Protein AF-A0A1F5B6G2-F1 (afdb_monomer_lite)

Radius of gyration: 14.74 Å; chains: 1; bounding box: 38×23×40 Å

Foldseek 3Di:
DCLVVCVVVCVLFPDPVLSVVVVVLVPDDLVPRADDLLSVLSLVLSLVLCVLVCSDPNVVSVVVCVVVVVSNVSNLCVVCVVPDPVVSVVVVVVSVVSNVVCVVVSVCVSVPVD

Structure (mmCIF, N/CA/C/O backbone):
data_AF-A0A1F5B6G2-F1
#
_entry.id   AF-A0A1F5B6G2-F1
#
loop_
_atom_site.group_PDB
_atom_site.id
_atom_site.type_symbol
_atom_site.label_atom_id
_atom_site.label_alt_id
_atom_site.label_comp_id
_atom_site.label_asym_id
_atom_site.label_entity_id
_atom_site.label_seq_id
_atom_site.pdbx_PDB_ins_code
_atom_site.Cartn_x
_atom_site.Cartn_y
_atom_site.Cartn_z
_atom_site.occupancy
_atom_site.B_iso_or_equiv
_atom_site.auth_seq_id
_atom_site.auth_comp_id
_atom_site.auth_asym_id
_atom_site.auth_atom_id
_atom_site.pdbx_PDB_model_num
ATOM 1 N N . MET A 1 1 ? 13.744 3.793 3.764 1.00 62.53 1 MET A N 1
ATOM 2 C CA . MET A 1 1 ? 12.367 4.329 3.906 1.00 62.53 1 MET A CA 1
ATOM 3 C C . MET A 1 1 ? 12.134 4.707 5.362 1.00 62.53 1 MET A C 1
ATOM 5 O O . MET A 1 1 ? 12.651 3.994 6.213 1.00 62.53 1 MET A O 1
ATOM 9 N N . GLY A 1 2 ? 11.365 5.764 5.654 1.00 75.19 2 GLY A N 1
ATOM 10 C CA . GLY A 1 2 ? 11.114 6.268 7.021 1.00 75.19 2 GLY A CA 1
ATOM 11 C C . GLY A 1 2 ? 10.188 5.398 7.892 1.00 75.19 2 GLY A C 1
ATOM 12 O O . GLY A 1 2 ? 9.310 5.910 8.580 1.00 75.19 2 GLY A O 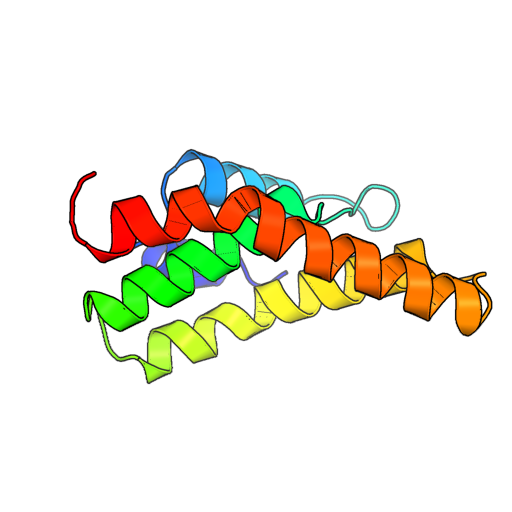1
ATOM 13 N N . VAL A 1 3 ? 10.286 4.069 7.770 1.00 76.06 3 VAL A N 1
ATOM 14 C CA . VAL A 1 3 ? 9.405 3.111 8.461 1.00 76.06 3 VAL A CA 1
ATOM 15 C C . VAL A 1 3 ? 9.763 2.997 9.941 1.00 76.06 3 VAL A C 1
ATOM 17 O O . VAL A 1 3 ? 8.873 2.881 10.780 1.00 76.06 3 VAL A O 1
ATOM 20 N N . LYS A 1 4 ? 11.059 3.067 10.272 1.00 79.19 4 LYS A N 1
ATOM 21 C CA . LYS A 1 4 ? 11.561 2.873 11.640 1.00 79.19 4 LYS A CA 1
ATOM 22 C C . LYS A 1 4 ? 11.116 3.994 12.576 1.00 79.19 4 LYS A C 1
ATOM 24 O O . LYS A 1 4 ? 10.723 3.724 13.705 1.00 79.19 4 LYS A O 1
ATOM 29 N N . GLU A 1 5 ? 11.128 5.230 12.093 1.00 84.50 5 GLU A N 1
ATOM 30 C CA . GLU A 1 5 ? 10.751 6.424 12.852 1.00 84.50 5 GLU A CA 1
ATOM 31 C C . GLU A 1 5 ? 9.248 6.453 13.172 1.00 84.50 5 GLU A C 1
ATOM 33 O O . GLU A 1 5 ? 8.837 6.984 14.201 1.00 84.50 5 GLU A O 1
ATOM 38 N N . LEU A 1 6 ? 8.426 5.845 12.312 1.00 89.75 6 LEU A N 1
ATOM 39 C CA . LEU A 1 6 ? 6.966 5.805 12.434 1.00 89.75 6 LEU A CA 1
ATOM 40 C C . LEU A 1 6 ? 6.438 4.479 13.004 1.00 89.75 6 LEU A C 1
ATOM 42 O O . LEU A 1 6 ? 5.227 4.316 13.152 1.00 89.75 6 LEU A O 1
ATOM 46 N N . ALA A 1 7 ? 7.317 3.544 13.374 1.00 86.69 7 ALA A N 1
ATOM 47 C CA . ALA A 1 7 ? 6.928 2.223 13.862 1.00 86.69 7 ALA A CA 1
ATOM 48 C C . ALA A 1 7 ? 5.928 2.249 15.041 1.00 86.69 7 ALA A C 1
ATOM 50 O O . ALA A 1 7 ? 4.979 1.463 15.004 1.00 86.69 7 ALA A O 1
ATOM 51 N N . PRO A 1 8 ? 6.052 3.133 16.059 1.00 89.44 8 PRO A N 1
ATOM 52 C CA . PRO A 1 8 ? 5.058 3.214 17.135 1.00 89.44 8 PRO A CA 1
ATOM 53 C C . PRO A 1 8 ? 3.661 3.593 16.631 1.00 89.44 8 PRO A C 1
ATOM 55 O O . PRO A 1 8 ? 2.664 3.046 17.095 1.00 89.44 8 PRO A O 1
ATOM 58 N N . LEU A 1 9 ? 3.592 4.496 15.650 1.00 91.94 9 LEU A N 1
ATOM 59 C CA . LEU A 1 9 ? 2.340 4.917 15.034 1.00 91.94 9 LEU A CA 1
ATOM 60 C C . LEU A 1 9 ? 1.736 3.771 14.216 1.00 91.94 9 LEU A C 1
ATOM 62 O O . LEU A 1 9 ? 0.552 3.484 14.361 1.00 91.94 9 LEU A O 1
ATOM 66 N N . TYR A 1 10 ? 2.535 3.068 13.415 1.00 95.44 10 TYR A N 1
ATOM 67 C CA . TYR A 1 10 ? 2.041 1.954 12.605 1.00 95.44 10 TYR A CA 1
ATOM 68 C C . TYR A 1 10 ? 1.512 0.789 13.439 1.00 95.44 10 TYR A C 1
ATOM 70 O O . TYR A 1 10 ? 0.461 0.251 13.102 1.00 95.44 10 TYR A O 1
ATOM 78 N N . ARG A 1 11 ? 2.161 0.451 14.563 1.00 95.06 11 ARG A N 1
ATOM 79 C CA . ARG A 1 11 ? 1.674 -0.588 15.496 1.00 95.06 11 ARG A CA 1
ATOM 80 C C . ARG A 1 11 ? 0.257 -0.334 16.011 1.00 95.06 11 ARG A C 1
ATOM 82 O O . ARG A 1 11 ? -0.402 -1.271 16.440 1.00 95.06 11 ARG A O 1
ATOM 89 N N . SER A 1 12 ? -0.214 0.915 15.993 1.00 94.94 12 SER A N 1
ATOM 90 C CA . SER A 1 12 ? -1.555 1.245 16.485 1.00 94.94 12 SER A CA 1
ATOM 91 C C . SER A 1 12 ? -2.690 0.830 15.541 1.00 94.94 12 SER A C 1
ATOM 93 O O . SER A 1 12 ? -3.833 0.761 15.986 1.00 94.94 12 SER A O 1
ATOM 95 N N . PHE A 1 13 ? -2.413 0.566 14.256 1.00 95.44 13 PHE A N 1
ATOM 96 C CA . PHE A 1 13 ? -3.467 0.232 13.287 1.00 95.44 13 PHE A CA 1
ATOM 97 C C . PHE A 1 13 ? -3.075 -0.745 12.170 1.00 95.44 13 PHE A C 1
ATOM 99 O O . PHE A 1 13 ? -3.970 -1.274 11.512 1.00 95.44 13 PHE A O 1
ATOM 106 N N . LEU A 1 14 ? -1.786 -0.991 11.925 1.00 96.62 14 LEU A N 1
ATOM 107 C CA . LEU A 1 14 ? -1.346 -2.041 11.010 1.00 96.62 14 LEU A CA 1
ATOM 108 C C . LEU A 1 14 ? -1.261 -3.373 11.766 1.00 96.62 14 LEU A C 1
ATOM 110 O O . LEU A 1 14 ? -0.697 -3.404 12.861 1.00 96.62 14 LEU A O 1
ATOM 114 N N . PRO A 1 15 ? -1.773 -4.477 11.201 1.00 95.38 15 PRO A N 1
ATOM 115 C CA . PRO A 1 15 ? -1.535 -5.793 11.768 1.00 95.38 15 PRO A CA 1
ATOM 116 C C . PRO A 1 15 ? -0.068 -6.213 11.617 1.00 95.38 15 PRO A C 1
ATOM 118 O O . PRO A 1 15 ? 0.680 -5.679 10.792 1.00 95.38 15 PRO A O 1
ATOM 121 N N . GLU A 1 16 ? 0.336 -7.169 12.453 1.00 94.31 16 GLU A N 1
ATOM 122 C CA . GLU A 1 16 ? 1.741 -7.549 12.635 1.00 94.31 16 GLU A CA 1
ATOM 123 C C . GLU A 1 16 ? 2.387 -8.089 11.351 1.00 94.31 16 GLU A C 1
ATOM 125 O O . GLU A 1 16 ? 3.549 -7.800 11.083 1.00 94.31 16 GLU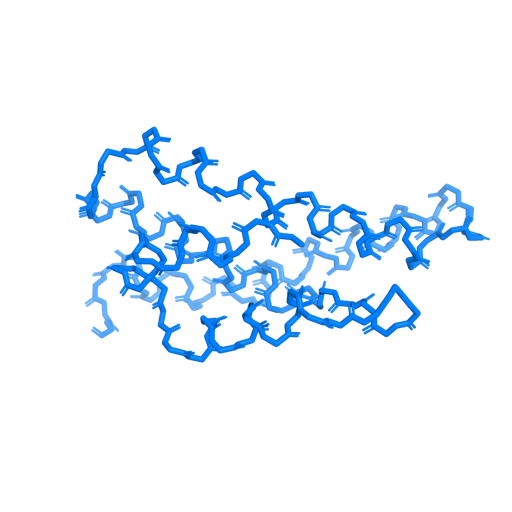 A O 1
ATOM 130 N N . ASP A 1 17 ? 1.633 -8.808 10.517 1.00 94.88 17 ASP A N 1
ATOM 131 C CA . ASP A 1 17 ? 2.098 -9.319 9.223 1.00 94.88 17 ASP A CA 1
ATOM 132 C C . ASP A 1 17 ? 2.505 -8.181 8.273 1.00 94.88 17 ASP A C 1
ATOM 134 O O . ASP A 1 17 ? 3.584 -8.207 7.677 1.00 94.88 17 ASP A O 1
ATOM 138 N N . VAL A 1 18 ? 1.675 -7.139 8.187 1.00 95.56 18 VAL A N 1
ATOM 139 C CA . VAL A 1 18 ? 1.953 -5.948 7.373 1.00 95.56 18 VAL A CA 1
ATOM 140 C C . VAL A 1 18 ? 3.139 -5.181 7.947 1.00 95.56 18 VAL A C 1
ATOM 142 O O . VAL A 1 18 ? 4.029 -4.767 7.204 1.00 95.56 18 VAL A O 1
ATOM 145 N N . LEU A 1 19 ? 3.189 -5.006 9.268 1.00 94.94 19 LEU A N 1
ATOM 146 C CA . LEU A 1 19 ? 4.278 -4.283 9.916 1.00 94.94 19 LEU A CA 1
ATOM 147 C C . LEU A 1 19 ? 5.625 -5.003 9.756 1.00 94.94 19 LEU A C 1
ATOM 149 O O . LEU A 1 19 ? 6.626 -4.355 9.445 1.00 94.94 19 LEU A O 1
ATOM 153 N N . SER A 1 20 ? 5.656 -6.326 9.931 1.00 94.31 20 SER A N 1
ATOM 154 C CA . SER A 1 20 ? 6.855 -7.142 9.729 1.00 94.31 20 SER A CA 1
ATOM 155 C C . SER A 1 20 ? 7.357 -7.022 8.294 1.00 94.31 20 SER A C 1
ATOM 157 O O . SER A 1 20 ? 8.535 -6.742 8.079 1.00 94.31 20 SER A O 1
ATOM 159 N N . PHE A 1 21 ? 6.457 -7.130 7.311 1.00 95.25 21 PHE A N 1
ATOM 160 C CA . PHE A 1 21 ? 6.808 -6.941 5.907 1.00 95.25 21 PHE A CA 1
ATOM 161 C C . PHE A 1 21 ? 7.428 -5.556 5.646 1.00 95.25 21 PHE A C 1
ATOM 163 O O . PHE A 1 21 ? 8.460 -5.450 4.982 1.00 95.25 21 PHE A O 1
ATOM 170 N N . LEU A 1 22 ? 6.832 -4.486 6.184 1.00 94.81 22 LEU A N 1
ATOM 171 C CA . LEU A 1 22 ? 7.330 -3.120 5.998 1.00 94.81 22 LEU A CA 1
ATOM 172 C C . LEU A 1 22 ? 8.711 -2.905 6.628 1.00 94.81 22 LEU A C 1
ATOM 174 O O . LEU A 1 22 ? 9.548 -2.206 6.049 1.00 94.81 22 LEU A O 1
ATOM 178 N N . ASN A 1 23 ? 8.957 -3.498 7.798 1.00 92.81 23 ASN A N 1
ATOM 179 C CA . ASN A 1 23 ? 10.254 -3.436 8.468 1.00 92.81 23 ASN A CA 1
ATOM 180 C C . ASN A 1 23 ? 11.341 -4.148 7.656 1.00 92.81 23 ASN A C 1
ATOM 182 O O . ASN A 1 23 ? 12.419 -3.580 7.460 1.00 92.81 23 ASN A O 1
ATOM 186 N N . ASP A 1 24 ? 11.038 -5.334 7.128 1.00 92.81 24 ASP A N 1
ATOM 187 C CA . ASP A 1 24 ? 11.956 -6.089 6.274 1.00 92.81 24 ASP A CA 1
ATOM 188 C C . ASP A 1 24 ? 12.238 -5.343 4.970 1.00 92.81 24 ASP A C 1
ATOM 190 O O . ASP A 1 24 ? 13.389 -5.209 4.552 1.00 92.81 24 ASP A O 1
ATOM 194 N N . LEU A 1 25 ? 11.198 -4.794 4.337 1.00 93.12 25 LEU A N 1
ATOM 195 C CA . LEU A 1 25 ? 11.330 -4.010 3.112 1.00 93.12 25 LEU A CA 1
ATOM 196 C C . LEU A 1 25 ? 12.206 -2.765 3.323 1.00 93.12 25 LEU A C 1
ATOM 198 O O . LEU A 1 25 ? 12.991 -2.404 2.446 1.00 93.12 25 LEU A O 1
ATOM 202 N N . ALA A 1 26 ? 12.115 -2.118 4.489 1.00 89.94 26 ALA A N 1
ATOM 203 C CA . ALA A 1 26 ? 12.866 -0.904 4.803 1.00 89.94 26 ALA A CA 1
ATOM 204 C C . ALA A 1 26 ? 14.388 -1.103 4.885 1.00 89.94 26 ALA A C 1
ATOM 206 O O . ALA A 1 26 ? 15.115 -0.110 4.780 1.00 89.94 26 ALA A O 1
ATOM 207 N N . VAL A 1 27 ? 14.862 -2.341 5.066 1.00 90.62 27 VAL A N 1
ATOM 208 C CA . VAL A 1 27 ? 16.294 -2.676 5.148 1.00 90.62 27 VAL A CA 1
ATOM 209 C C . VAL A 1 27 ? 16.840 -3.360 3.892 1.00 90.62 27 VAL A C 1
ATOM 211 O O . VAL A 1 27 ? 18.039 -3.634 3.830 1.00 90.62 27 VAL A O 1
ATOM 214 N N . ARG A 1 28 ? 16.006 -3.623 2.876 1.00 89.69 28 ARG A N 1
ATOM 215 C CA . ARG A 1 28 ? 16.474 -4.253 1.634 1.00 89.69 28 ARG A CA 1
ATOM 216 C C . ARG A 1 28 ? 17.384 -3.313 0.833 1.00 89.69 28 ARG A C 1
ATOM 218 O O . ARG A 1 28 ? 17.097 -2.117 0.734 1.00 89.69 28 ARG A O 1
ATOM 225 N N . PRO A 1 29 ? 18.457 -3.837 0.211 1.00 87.06 29 PRO A N 1
ATOM 226 C CA . PRO A 1 29 ? 19.269 -3.059 -0.715 1.00 87.06 29 PRO A CA 1
ATOM 227 C C . PRO A 1 29 ? 18.471 -2.732 -1.981 1.00 87.06 29 PRO A C 1
ATOM 229 O O . PRO A 1 29 ? 17.547 -3.458 -2.347 1.00 87.06 29 PRO A O 1
ATOM 232 N N . ARG A 1 30 ? 18.875 -1.676 -2.697 1.00 79.12 30 ARG A N 1
ATOM 233 C CA . ARG A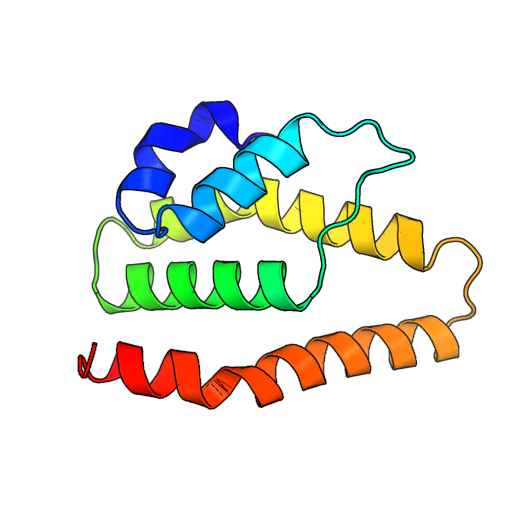 1 30 ? 18.172 -1.172 -3.892 1.00 79.12 30 ARG A CA 1
ATOM 234 C C . ARG A 1 30 ? 17.868 -2.260 -4.931 1.00 79.12 30 ARG A C 1
ATOM 236 O O . ARG A 1 30 ? 16.767 -2.281 -5.456 1.00 79.12 30 ARG A O 1
ATOM 243 N N . GLY A 1 31 ? 18.806 -3.175 -5.187 1.00 81.69 31 GLY A N 1
ATOM 244 C CA . GLY A 1 31 ? 18.632 -4.252 -6.173 1.00 81.69 31 GLY A CA 1
ATOM 245 C C . GLY A 1 31 ? 17.661 -5.367 -5.764 1.00 81.69 31 GLY A C 1
ATOM 246 O O . GLY A 1 31 ? 17.266 -6.156 -6.608 1.00 81.69 31 GLY A O 1
ATOM 247 N N . ALA A 1 32 ? 17.270 -5.439 -4.489 1.00 86.88 32 ALA A N 1
ATOM 248 C CA . ALA A 1 32 ? 16.287 -6.401 -3.978 1.00 86.88 32 ALA A CA 1
ATOM 249 C C . ALA A 1 32 ? 15.025 -5.707 -3.434 1.00 86.88 32 ALA A C 1
ATOM 251 O O . ALA A 1 32 ? 14.185 -6.340 -2.784 1.00 86.88 32 ALA A O 1
ATOM 252 N N . PHE A 1 33 ? 14.921 -4.391 -3.638 1.00 93.44 33 PHE A N 1
ATOM 253 C CA . PHE A 1 33 ? 13.804 -3.594 -3.174 1.00 93.44 33 PHE A CA 1
ATOM 254 C C . PHE A 1 33 ? 12.623 -3.774 -4.126 1.00 93.44 33 PHE A C 1
ATOM 256 O O . PHE A 1 33 ? 12.652 -3.308 -5.261 1.00 93.44 33 PHE A O 1
ATOM 263 N N . ALA A 1 34 ? 11.580 -4.432 -3.636 1.00 95.06 34 ALA A N 1
ATOM 264 C CA . ALA A 1 34 ? 10.320 -4.589 -4.339 1.00 95.06 34 ALA A CA 1
ATOM 265 C C . ALA A 1 34 ? 9.191 -4.450 -3.325 1.00 95.06 34 ALA A C 1
ATOM 267 O O . ALA A 1 34 ? 9.211 -5.106 -2.283 1.00 95.06 34 ALA A O 1
ATOM 268 N N . TYR A 1 35 ? 8.218 -3.600 -3.634 1.00 97.06 35 TYR A N 1
ATOM 269 C CA . TYR A 1 35 ? 6.995 -3.437 -2.866 1.00 97.06 35 TYR A CA 1
ATOM 270 C C . TYR A 1 35 ? 5.826 -4.012 -3.686 1.00 97.06 35 TYR A C 1
ATOM 272 O O . TYR A 1 35 ? 5.231 -3.288 -4.497 1.00 97.06 35 TYR A O 1
ATOM 280 N N . PRO A 1 36 ? 5.510 -5.313 -3.505 1.00 96.69 36 PRO A N 1
ATOM 281 C CA . PRO A 1 36 ? 4.506 -6.003 -4.303 1.00 96.69 36 PRO A CA 1
ATOM 282 C C . PRO A 1 36 ? 3.130 -5.364 -4.150 1.00 96.69 36 PRO A C 1
ATOM 284 O O . PRO A 1 36 ? 2.787 -4.858 -3.078 1.00 96.69 36 PRO A O 1
ATOM 287 N N . ASP A 1 37 ? 2.326 -5.434 -5.207 1.00 98.00 37 ASP A N 1
ATOM 288 C CA . ASP A 1 37 ? 1.006 -4.799 -5.250 1.00 98.00 37 ASP A CA 1
ATOM 289 C C . ASP A 1 37 ? 0.087 -5.293 -4.140 1.00 98.00 37 ASP A C 1
ATOM 291 O O . ASP A 1 37 ? -0.541 -4.481 -3.472 1.00 98.00 37 ASP A O 1
ATOM 295 N N . THR A 1 38 ? 0.076 -6.596 -3.864 1.00 96.31 38 THR A N 1
ATOM 296 C CA . THR A 1 38 ? -0.737 -7.183 -2.790 1.00 96.31 38 THR A CA 1
ATOM 297 C C . THR A 1 38 ? -0.391 -6.592 -1.421 1.00 96.31 38 THR A C 1
ATOM 299 O O . THR A 1 38 ? -1.277 -6.197 -0.663 1.00 96.31 38 THR A O 1
ATOM 302 N N . ALA A 1 39 ? 0.900 -6.438 -1.113 1.00 97.25 39 ALA A N 1
ATOM 303 C CA . ALA A 1 39 ? 1.352 -5.819 0.131 1.00 97.25 39 ALA A CA 1
ATOM 304 C C . ALA A 1 39 ? 1.021 -4.315 0.184 1.00 97.25 39 ALA A C 1
ATOM 306 O O . ALA A 1 39 ? 0.646 -3.791 1.239 1.00 97.25 39 ALA A O 1
ATOM 307 N N . TRP A 1 40 ? 1.130 -3.613 -0.948 1.00 98.12 40 TRP A N 1
ATOM 308 C CA . TRP A 1 40 ? 0.769 -2.200 -1.054 1.00 98.12 40 TRP A CA 1
ATOM 309 C C . TRP A 1 40 ? -0.734 -1.975 -0.854 1.00 98.12 40 TRP A C 1
ATOM 311 O O . TRP A 1 40 ? -1.126 -1.164 -0.015 1.00 98.12 40 TRP A O 1
ATOM 321 N N . VAL A 1 41 ? -1.576 -2.733 -1.558 1.00 98.38 41 VAL A N 1
ATOM 322 C CA . VAL A 1 41 ? -3.042 -2.701 -1.445 1.00 98.38 41 VAL A CA 1
ATOM 323 C C . VAL A 1 41 ? -3.464 -2.973 -0.006 1.00 98.38 41 VAL A C 1
ATOM 325 O O . VAL A 1 41 ? -4.216 -2.194 0.584 1.00 98.38 41 VAL A O 1
ATOM 328 N N . ARG A 1 42 ? -2.902 -4.021 0.607 1.00 97.75 42 ARG A N 1
ATOM 329 C CA . ARG A 1 42 ? -3.146 -4.361 2.009 1.00 97.75 42 ARG A CA 1
ATOM 330 C C . ARG A 1 42 ? -2.801 -3.213 2.952 1.00 97.75 42 ARG A C 1
ATOM 332 O O . ARG A 1 42 ? -3.579 -2.911 3.857 1.00 97.75 42 ARG A O 1
ATOM 339 N N . THR A 1 43 ? -1.665 -2.558 2.728 1.00 97.81 43 THR A N 1
ATOM 340 C CA . THR A 1 43 ? -1.250 -1.385 3.502 1.00 97.81 43 THR A CA 1
ATOM 341 C C . THR A 1 43 ? -2.257 -0.250 3.341 1.00 97.81 43 THR A C 1
ATOM 343 O O . THR A 1 43 ? -2.781 0.235 4.342 1.00 97.81 43 THR A O 1
ATOM 346 N N . ILE A 1 44 ? -2.616 0.126 2.110 1.00 98.38 44 ILE A N 1
ATOM 347 C CA . ILE A 1 44 ? -3.597 1.191 1.849 1.00 98.38 44 ILE A CA 1
ATOM 348 C C . ILE A 1 44 ? -4.949 0.902 2.503 1.00 98.38 44 ILE A C 1
ATOM 350 O O . ILE A 1 44 ? -5.538 1.797 3.112 1.00 98.38 44 ILE A O 1
ATOM 354 N N . PHE A 1 45 ? -5.425 -0.340 2.456 1.00 98.19 45 PHE A N 1
ATOM 355 C CA . PHE A 1 45 ? -6.670 -0.725 3.117 1.00 98.19 45 PHE A CA 1
ATOM 356 C C . PHE A 1 45 ? -6.618 -0.542 4.632 1.00 98.19 45 PHE A C 1
ATOM 358 O O . PHE A 1 45 ? -7.579 -0.033 5.206 1.00 98.19 45 PHE A O 1
ATOM 365 N N . HIS A 1 46 ? -5.504 -0.859 5.291 1.00 97.94 46 HIS A N 1
ATOM 366 C CA . HIS A 1 46 ? -5.371 -0.596 6.727 1.00 97.94 46 HIS A CA 1
ATOM 367 C C . HIS A 1 46 ? -5.286 0.892 7.063 1.00 97.94 46 HIS A C 1
ATOM 369 O O . HIS A 1 46 ? -5.863 1.317 8.061 1.00 97.94 46 HIS A O 1
ATOM 375 N N . PHE A 1 47 ? -4.671 1.712 6.210 1.00 98.12 47 PHE A N 1
ATOM 376 C CA . PHE A 1 47 ? -4.729 3.172 6.352 1.00 98.12 47 PHE A CA 1
ATOM 377 C C . PHE A 1 47 ? -6.161 3.709 6.195 1.00 98.12 47 PHE A C 1
ATOM 379 O O . PHE A 1 47 ? -6.591 4.573 6.967 1.00 98.12 47 PHE A O 1
ATOM 386 N N . ALA A 1 48 ? -6.924 3.178 5.235 1.00 97.62 48 ALA A N 1
ATOM 387 C CA . ALA A 1 48 ? -8.325 3.535 5.036 1.00 97.62 48 ALA A CA 1
ATOM 388 C C . ALA A 1 48 ? -9.182 3.135 6.248 1.00 97.62 48 ALA A C 1
ATOM 390 O O . ALA A 1 48 ? -9.959 3.950 6.751 1.00 97.62 48 ALA A O 1
ATOM 391 N N . LEU A 1 49 ? -8.990 1.920 6.771 1.00 97.44 49 LEU A N 1
ATOM 392 C CA . LEU A 1 49 ? -9.660 1.433 7.978 1.00 97.44 49 LEU A CA 1
ATOM 393 C C . LEU A 1 49 ? -9.292 2.264 9.213 1.00 97.44 49 LEU A C 1
ATOM 395 O O . LEU A 1 49 ? -10.175 2.597 9.999 1.00 97.44 49 LEU A O 1
ATOM 399 N N . ALA A 1 50 ? -8.025 2.651 9.373 1.00 97.19 50 ALA A N 1
ATOM 400 C CA . ALA A 1 50 ? -7.585 3.505 10.473 1.00 97.19 50 ALA A CA 1
ATOM 401 C C . ALA A 1 50 ? -8.265 4.882 10.437 1.00 97.19 50 ALA A C 1
ATOM 403 O O . ALA A 1 50 ? -8.718 5.378 11.472 1.00 97.19 50 ALA A O 1
ATOM 404 N N . CYS A 1 51 ? -8.389 5.475 9.242 1.00 97.06 51 CYS A N 1
ATOM 405 C CA . CYS A 1 51 ? -9.137 6.716 9.038 1.00 97.06 51 CYS A CA 1
ATOM 406 C C . CYS A 1 51 ? -10.626 6.536 9.358 1.00 97.06 51 CYS A C 1
ATOM 408 O O . CYS A 1 51 ? -11.209 7.363 10.057 1.00 97.06 51 CYS A O 1
ATOM 410 N N . HIS A 1 52 ? -11.235 5.454 8.866 1.00 96.44 52 HIS A N 1
ATOM 411 C CA . HIS A 1 52 ? -12.649 5.151 9.072 1.00 96.44 52 HIS A CA 1
ATOM 412 C C . HIS A 1 52 ? -12.995 4.965 10.554 1.00 96.44 52 HIS A C 1
ATOM 414 O O . HIS A 1 52 ? -13.946 5.561 11.056 1.00 96.44 52 HIS A O 1
ATOM 420 N N . ARG A 1 53 ? -12.167 4.196 11.268 1.00 95.38 53 ARG A N 1
ATOM 421 C CA . ARG A 1 53 ? -12.316 3.887 12.698 1.00 95.38 53 ARG A CA 1
ATOM 422 C C . ARG A 1 53 ? -11.838 5.011 13.617 1.00 95.38 53 ARG A C 1
ATOM 424 O O . ARG A 1 53 ? -11.983 4.896 14.827 1.00 95.38 53 ARG A O 1
ATOM 431 N N . LYS A 1 54 ? -11.284 6.094 13.056 1.00 95.44 54 LYS A N 1
ATOM 432 C CA . LYS A 1 54 ? -10.784 7.267 13.790 1.00 95.44 54 LYS A CA 1
ATOM 433 C C . LYS A 1 54 ? -9.779 6.897 14.892 1.00 95.44 54 LYS A C 1
ATOM 435 O O . LYS A 1 54 ? -9.831 7.458 15.981 1.00 95.44 54 LYS A O 1
ATOM 440 N N . ILE A 1 55 ? -8.854 5.975 14.601 1.00 94.12 55 ILE A N 1
ATOM 441 C CA . ILE A 1 55 ? -7.838 5.508 15.570 1.00 94.12 55 ILE A CA 1
ATOM 442 C C . ILE A 1 55 ? -6.984 6.674 16.103 1.00 94.12 55 ILE A C 1
ATOM 444 O O . ILE A 1 55 ? -6.573 6.678 17.259 1.00 94.12 55 ILE A O 1
ATOM 448 N N . MET A 1 56 ? -6.743 7.687 15.267 1.00 94.50 56 MET A N 1
ATOM 449 C CA . MET A 1 56 ? -6.134 8.964 15.642 1.00 94.50 56 MET A CA 1
ATOM 450 C C . MET A 1 56 ? -6.527 10.053 14.633 1.00 94.50 56 MET A C 1
ATOM 452 O O . MET A 1 56 ? -7.364 9.823 13.756 1.00 94.50 56 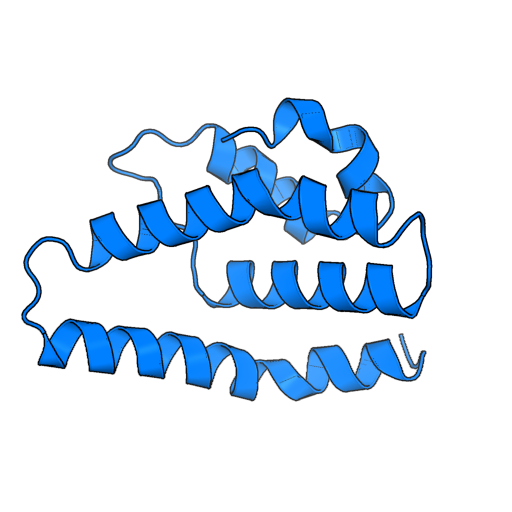MET A O 1
ATOM 456 N N . SER A 1 57 ? -5.905 11.236 14.723 1.00 95.50 57 SER A N 1
ATOM 457 C CA . SER A 1 57 ? -6.081 12.294 13.722 1.00 95.50 57 SER A CA 1
ATOM 458 C C . SER A 1 57 ? -5.853 11.753 12.307 1.00 95.50 57 SER A C 1
ATOM 460 O O . SER A 1 57 ? -4.781 11.230 11.992 1.00 95.50 57 SER A O 1
ATOM 462 N N . ARG A 1 58 ? -6.851 11.937 11.434 1.00 95.00 58 ARG A N 1
ATOM 463 C CA . ARG A 1 58 ? -6.766 11.601 10.004 1.00 95.00 58 ARG A CA 1
ATOM 464 C C . ARG A 1 58 ? -5.536 12.233 9.351 1.00 95.00 58 ARG A C 1
ATOM 466 O O . ARG A 1 58 ? -4.926 11.621 8.482 1.00 95.00 58 ARG A O 1
ATOM 473 N N . GLU A 1 59 ? -5.160 13.435 9.777 1.00 95.50 59 GLU A N 1
ATOM 474 C CA . GLU A 1 59 ? -3.968 14.117 9.278 1.00 95.50 59 GLU A CA 1
ATOM 475 C C . GLU A 1 59 ? -2.687 13.344 9.613 1.00 95.50 59 GLU A C 1
ATOM 477 O O . GLU A 1 59 ? -1.846 13.161 8.738 1.00 95.50 59 GLU A O 1
ATOM 482 N N . HIS A 1 60 ? -2.553 12.835 10.842 1.00 94.75 60 HIS A N 1
ATOM 483 C CA . HIS A 1 60 ? -1.398 12.023 11.237 1.00 94.75 60 HIS A CA 1
ATOM 484 C C . HIS A 1 60 ? -1.335 10.713 10.452 1.00 94.75 60 HIS A C 1
ATOM 486 O O . HIS A 1 60 ? -0.264 10.348 9.967 1.00 94.75 60 HIS A O 1
ATOM 492 N N . ILE A 1 61 ? -2.481 10.049 10.262 1.00 96.50 61 ILE A N 1
ATOM 493 C CA . ILE A 1 61 ? -2.564 8.817 9.468 1.00 96.50 61 ILE A CA 1
ATOM 494 C C . ILE A 1 61 ? -2.091 9.095 8.036 1.00 96.50 61 ILE A C 1
ATOM 496 O O . ILE A 1 61 ? -1.145 8.466 7.574 1.00 96.50 61 ILE A O 1
ATOM 500 N N . ILE A 1 62 ? -2.669 10.088 7.355 1.00 94.62 62 ILE A N 1
ATOM 501 C CA . ILE A 1 62 ? -2.315 10.401 5.962 1.00 94.62 62 ILE A CA 1
ATOM 502 C C . ILE A 1 62 ? -0.854 10.855 5.841 1.00 94.62 62 ILE A C 1
ATOM 504 O O . ILE A 1 62 ? -0.143 10.379 4.960 1.00 94.62 62 ILE A O 1
ATOM 508 N N . LYS A 1 63 ? -0.361 11.721 6.737 1.00 94.81 63 LYS A N 1
ATOM 509 C CA . LYS A 1 63 ? 1.041 12.173 6.702 1.00 94.81 63 LYS A CA 1
ATOM 510 C C . LYS A 1 63 ? 2.020 11.015 6.876 1.00 94.81 63 LYS A C 1
ATOM 512 O O . LYS A 1 63 ? 3.035 10.979 6.178 1.00 94.81 63 LYS A O 1
ATOM 517 N N . SER A 1 64 ? 1.696 10.053 7.742 1.00 96.06 64 SER A N 1
ATOM 518 C CA . SER A 1 64 ? 2.529 8.867 7.952 1.00 96.06 64 SER A CA 1
ATOM 519 C C . SER A 1 64 ? 2.600 7.947 6.727 1.00 96.06 64 SER A C 1
ATOM 521 O O . SER A 1 64 ? 3.567 7.212 6.588 1.00 96.06 64 SER A O 1
ATOM 523 N N . LEU A 1 65 ? 1.653 8.029 5.784 1.00 96.94 65 LEU A N 1
ATOM 524 C CA . LEU A 1 65 ? 1.686 7.228 4.553 1.00 96.94 65 LEU A CA 1
ATOM 525 C C . LEU A 1 65 ? 2.814 7.652 3.600 1.00 96.94 65 LEU A C 1
ATOM 527 O O . LEU A 1 65 ? 3.291 6.841 2.808 1.00 96.94 65 LEU A O 1
ATOM 531 N N . THR A 1 66 ? 3.259 8.910 3.673 1.00 95.06 66 THR A N 1
ATOM 532 C CA . THR A 1 66 ? 4.221 9.520 2.739 1.00 95.06 66 THR A CA 1
ATOM 533 C C . THR A 1 66 ? 5.466 8.658 2.470 1.00 95.06 66 THR A C 1
ATOM 535 O O . THR A 1 66 ? 5.726 8.355 1.305 1.00 95.06 66 THR A O 1
ATOM 538 N N . PRO A 1 67 ? 6.239 8.199 3.479 1.00 94.62 67 PRO A N 1
ATOM 539 C CA . PRO A 1 67 ? 7.408 7.355 3.225 1.00 94.62 67 PRO A CA 1
ATOM 540 C C . PRO A 1 67 ? 7.071 5.999 2.591 1.00 94.62 67 PRO A C 1
ATOM 542 O O . PRO A 1 67 ? 7.899 5.468 1.852 1.00 94.62 67 PRO A O 1
ATOM 545 N N . LEU A 1 68 ? 5.887 5.437 2.854 1.00 96.50 68 LEU A N 1
ATOM 546 C CA . LEU A 1 68 ? 5.449 4.175 2.248 1.00 96.50 68 LEU A CA 1
ATOM 547 C C . LEU A 1 68 ? 5.050 4.376 0.785 1.00 96.50 68 LEU A C 1
ATOM 549 O O . LEU A 1 68 ? 5.414 3.564 -0.061 1.00 96.50 68 LEU A O 1
ATOM 553 N N . TYR A 1 69 ? 4.363 5.480 0.483 1.00 96.81 69 TYR A N 1
ATOM 554 C CA . TYR A 1 69 ? 4.035 5.876 -0.885 1.00 96.81 69 TYR A CA 1
ATOM 555 C C . TYR A 1 69 ? 5.296 6.097 -1.721 1.00 96.81 69 TYR A C 1
ATOM 557 O O . TYR A 1 69 ? 5.413 5.539 -2.807 1.00 96.81 69 TYR A O 1
ATOM 565 N N . LEU A 1 70 ? 6.285 6.821 -1.187 1.00 95.12 70 LEU A N 1
ATOM 566 C CA . LEU A 1 70 ? 7.581 6.987 -1.852 1.00 95.12 70 LEU A CA 1
ATOM 567 C C . LEU A 1 70 ? 8.281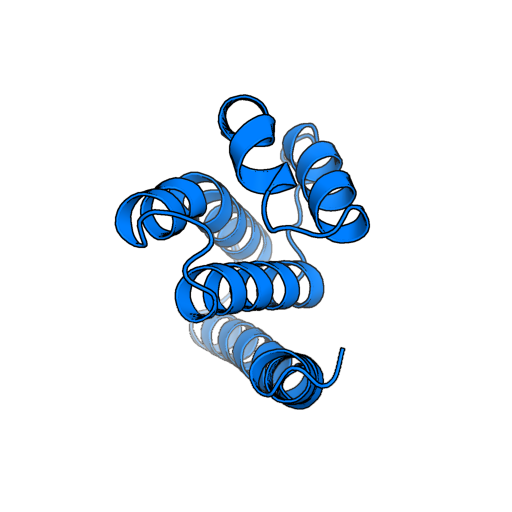 5.641 -2.079 1.00 95.12 70 LEU A C 1
ATOM 569 O O . LEU A 1 70 ? 8.889 5.436 -3.125 1.00 95.12 70 LEU A O 1
ATOM 573 N N . GLY A 1 71 ? 8.152 4.707 -1.133 1.00 95.25 71 GLY A N 1
ATOM 574 C CA . GLY A 1 71 ? 8.590 3.325 -1.308 1.00 95.25 71 GLY A CA 1
ATOM 575 C C . GLY A 1 71 ? 7.903 2.630 -2.483 1.00 95.25 71 GLY A C 1
ATOM 576 O O . GLY A 1 71 ? 8.576 2.028 -3.315 1.00 95.25 71 GLY A O 1
ATOM 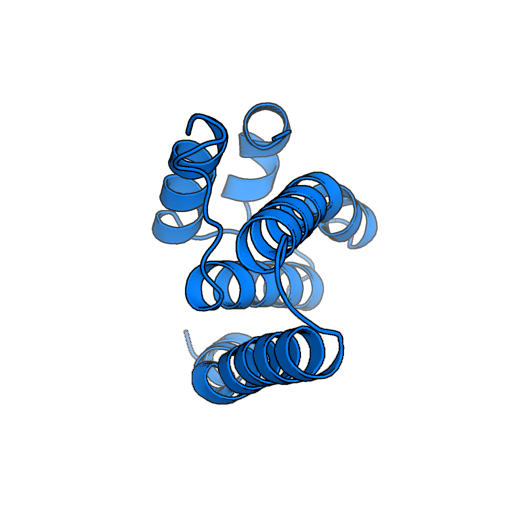577 N N . LYS A 1 72 ? 6.575 2.740 -2.600 1.00 97.19 72 LYS A N 1
ATOM 578 C CA . LYS A 1 72 ? 5.837 2.152 -3.725 1.00 97.19 72 LYS A CA 1
ATOM 579 C C . LYS A 1 72 ? 6.225 2.788 -5.059 1.00 97.19 72 LYS A C 1
ATOM 581 O O . LYS A 1 72 ? 6.478 2.055 -6.009 1.00 97.19 72 LYS A O 1
ATOM 586 N N . VAL A 1 73 ? 6.345 4.115 -5.118 1.00 96.12 73 VAL A N 1
ATOM 587 C CA . VAL A 1 73 ? 6.808 4.832 -6.318 1.00 96.12 73 VAL A CA 1
ATOM 588 C C . VAL A 1 73 ? 8.208 4.372 -6.717 1.00 96.12 73 VAL A C 1
ATOM 590 O O . VAL A 1 73 ? 8.431 4.056 -7.878 1.00 96.12 73 VAL A O 1
ATOM 593 N N . ALA A 1 74 ? 9.139 4.261 -5.765 1.00 94.50 74 ALA A N 1
ATOM 594 C CA . ALA A 1 74 ? 10.481 3.762 -6.050 1.00 94.50 74 ALA A CA 1
ATOM 595 C C . ALA A 1 74 ? 10.459 2.326 -6.594 1.00 94.50 74 ALA A C 1
ATOM 597 O O . ALA A 1 74 ? 11.164 2.035 -7.554 1.00 94.50 74 ALA A O 1
ATOM 598 N N . SER A 1 75 ? 9.632 1.447 -6.017 1.00 95.62 75 SER A N 1
ATOM 599 C CA . SER A 1 75 ? 9.468 0.076 -6.515 1.00 95.62 75 SER A CA 1
ATOM 600 C C . SER A 1 75 ? 8.926 0.057 -7.941 1.00 95.62 75 SER A C 1
ATOM 602 O O . SER A 1 75 ? 9.434 -0.699 -8.757 1.00 95.62 75 SER A O 1
ATOM 604 N N . PHE A 1 76 ? 7.916 0.878 -8.231 1.00 96.19 76 PHE A N 1
ATOM 605 C CA . PHE A 1 76 ? 7.304 0.962 -9.554 1.00 96.19 76 PHE A CA 1
ATOM 606 C C . PHE A 1 76 ? 8.303 1.487 -10.590 1.00 96.19 76 PHE A C 1
ATOM 608 O O . PHE A 1 76 ? 8.491 0.866 -11.622 1.00 96.19 76 PHE A O 1
ATOM 615 N N . VAL A 1 77 ? 9.032 2.563 -10.275 1.00 94.81 77 VAL A N 1
ATOM 616 C CA . VAL A 1 77 ? 10.060 3.131 -11.166 1.00 94.81 77 VAL A CA 1
ATOM 617 C C . VAL A 1 77 ? 11.197 2.145 -11.443 1.00 94.81 77 VAL A C 1
ATOM 619 O O . VAL A 1 77 ? 11.719 2.123 -12.551 1.00 94.81 77 VAL A O 1
ATOM 622 N N . ILE A 1 78 ? 11.606 1.346 -10.451 1.00 93.50 78 ILE A N 1
ATOM 623 C CA . ILE A 1 78 ? 12.612 0.290 -10.656 1.00 93.50 78 ILE A CA 1
ATOM 624 C C . ILE A 1 78 ? 12.071 -0.787 -11.603 1.00 93.50 78 ILE A C 1
ATOM 626 O O . ILE A 1 78 ? 12.797 -1.240 -12.480 1.00 93.50 78 ILE A O 1
ATOM 630 N N . GLU A 1 79 ? 10.816 -1.190 -11.417 1.00 94.44 79 GLU A N 1
ATOM 631 C CA . GLU A 1 79 ? 10.156 -2.228 -12.211 1.00 94.44 79 GLU A CA 1
ATOM 632 C C . GLU A 1 79 ? 9.922 -1.799 -13.667 1.00 94.44 79 GLU A C 1
ATOM 634 O O . GLU A 1 79 ? 10.069 -2.615 -14.569 1.00 94.44 79 GLU A O 1
ATOM 639 N N . THR A 1 80 ? 9.622 -0.520 -13.902 1.00 95.88 80 THR A N 1
ATOM 640 C CA . THR A 1 80 ? 9.288 0.016 -15.229 1.00 95.88 80 THR A CA 1
ATOM 641 C C . THR A 1 80 ? 10.421 0.821 -15.871 1.00 95.88 80 THR A C 1
ATOM 643 O O . THR A 1 80 ? 10.161 1.652 -16.740 1.00 95.88 80 THR A O 1
ATOM 646 N N . TRP A 1 81 ? 11.667 0.660 -15.412 1.00 94.38 81 TRP A N 1
ATOM 647 C CA . TRP A 1 81 ? 12.781 1.537 -15.807 1.00 94.38 81 TRP A CA 1
ATOM 648 C C . TRP A 1 81 ? 13.043 1.543 -17.320 1.00 94.38 81 TRP A C 1
ATOM 650 O O . TRP A 1 81 ? 13.272 2.603 -17.899 1.00 94.38 81 TRP A O 1
ATOM 660 N N . ASP A 1 82 ? 12.969 0.368 -17.946 1.00 96.31 82 ASP A N 1
ATOM 661 C CA . ASP A 1 82 ? 13.212 0.161 -19.379 1.00 96.31 82 ASP A CA 1
ATOM 662 C C . ASP A 1 82 ? 11.909 -0.060 -20.176 1.00 96.31 82 ASP A C 1
ATOM 664 O O . ASP A 1 82 ? 11.946 -0.508 -21.321 1.00 96.31 82 ASP A O 1
ATOM 668 N N . SER A 1 83 ? 10.751 0.231 -19.574 1.00 97.00 83 SER A N 1
ATOM 669 C CA . SER A 1 83 ? 9.435 0.038 -20.191 1.00 97.00 83 SER A CA 1
ATOM 670 C C . SER A 1 83 ? 9.028 1.208 -21.089 1.00 97.00 83 SER A C 1
ATOM 672 O O . SER A 1 83 ? 9.336 2.374 -20.834 1.00 97.00 83 SER A O 1
ATOM 674 N N . THR A 1 84 ? 8.262 0.898 -22.127 1.00 97.75 84 THR A N 1
ATOM 675 C CA . THR A 1 84 ? 7.524 1.866 -22.945 1.00 97.75 84 THR A CA 1
ATOM 676 C C . THR A 1 84 ? 6.314 2.433 -22.196 1.00 97.75 84 THR A C 1
ATOM 678 O O . THR A 1 84 ? 5.878 1.882 -21.188 1.00 97.75 84 THR A O 1
ATOM 681 N N . ALA A 1 85 ? 5.737 3.530 -22.700 1.00 95.88 85 ALA A N 1
ATOM 682 C CA . ALA A 1 85 ? 4.547 4.141 -22.101 1.00 95.88 85 ALA A CA 1
ATOM 683 C C . ALA A 1 85 ? 3.371 3.151 -21.984 1.00 95.88 85 ALA A C 1
ATOM 685 O O . ALA A 1 85 ? 2.787 3.039 -20.909 1.00 95.88 85 ALA A O 1
ATOM 686 N N . ASP A 1 86 ? 3.092 2.383 -23.041 1.00 97.75 86 ASP A N 1
ATOM 687 C CA . ASP A 1 86 ? 2.002 1.398 -23.061 1.00 97.75 86 ASP A CA 1
ATOM 688 C C . ASP A 1 86 ? 2.228 0.272 -22.034 1.00 97.75 86 ASP A C 1
ATOM 690 O O . ASP A 1 86 ? 1.298 -0.169 -21.359 1.00 97.75 86 ASP A O 1
ATOM 694 N N . GLU A 1 87 ? 3.475 -0.176 -21.857 1.00 98.00 87 GLU A N 1
ATOM 695 C CA . GLU A 1 87 ? 3.827 -1.167 -20.831 1.00 98.00 87 GLU A CA 1
ATOM 696 C C . GLU A 1 87 ? 3.668 -0.601 -19.413 1.00 98.00 87 GLU A C 1
ATOM 698 O O . GLU A 1 87 ? 3.204 -1.309 -18.518 1.00 98.00 87 GLU A O 1
ATOM 703 N N . VAL A 1 88 ? 4.000 0.679 -19.200 1.00 97.62 88 VAL A N 1
ATOM 704 C CA . VAL A 1 88 ? 3.758 1.362 -17.919 1.00 97.62 88 VAL A CA 1
ATOM 705 C C . VAL A 1 88 ? 2.262 1.455 -17.618 1.00 97.62 88 VAL A C 1
ATOM 707 O O . VAL A 1 88 ? 1.860 1.208 -16.479 1.00 97.62 88 VAL A O 1
ATOM 710 N N . GLU A 1 89 ? 1.432 1.778 -18.612 1.00 97.12 89 GLU A N 1
ATOM 711 C CA . GLU A 1 89 ? -0.027 1.796 -18.458 1.00 97.12 89 GLU A CA 1
ATOM 712 C C . GLU A 1 89 ? -0.572 0.406 -18.118 1.00 97.12 89 GLU A C 1
ATOM 714 O O . GLU A 1 89 ? -1.327 0.264 -17.155 1.00 97.12 89 GLU A O 1
ATOM 719 N N . GLY A 1 90 ? -0.124 -0.633 -18.829 1.00 98.12 90 GLY A N 1
ATOM 720 C CA . GLY A 1 90 ? -0.485 -2.019 -18.525 1.00 98.12 90 GLY A CA 1
ATOM 721 C C . GLY A 1 90 ? -0.091 -2.420 -17.102 1.00 98.12 90 GLY A C 1
ATOM 722 O O . GLY A 1 90 ? -0.897 -2.987 -16.362 1.00 98.12 90 GLY A O 1
ATOM 723 N N . ARG A 1 91 ? 1.116 -2.049 -16.663 1.00 97.62 91 ARG A N 1
ATOM 724 C CA . ARG A 1 91 ? 1.576 -2.322 -15.299 1.00 97.62 91 ARG A CA 1
ATOM 725 C C . ARG A 1 91 ? 0.757 -1.576 -14.243 1.00 97.62 91 ARG A C 1
ATOM 727 O O . ARG A 1 91 ? 0.513 -2.115 -13.160 1.00 97.62 91 ARG A O 1
ATOM 734 N N . LEU A 1 92 ? 0.328 -0.347 -14.533 1.00 96.94 92 LEU A N 1
ATOM 735 C CA . LEU A 1 92 ? -0.555 0.423 -13.658 1.00 96.94 92 LEU A CA 1
ATOM 736 C C . LEU A 1 92 ? -1.945 -0.221 -13.560 1.00 96.94 92 LEU A C 1
ATOM 738 O O . LEU A 1 92 ? -2.500 -0.302 -12.464 1.00 96.94 92 LEU A O 1
ATOM 742 N N . GLU A 1 93 ? -2.475 -0.730 -14.670 1.00 98.25 93 GLU A N 1
ATOM 743 C CA . GLU A 1 93 ? -3.747 -1.452 -14.692 1.00 98.25 93 GLU A CA 1
ATOM 744 C C . GLU A 1 93 ? -3.685 -2.728 -13.838 1.00 98.25 93 GLU A C 1
ATOM 746 O O . GLU A 1 93 ? -4.591 -2.999 -13.052 1.00 98.25 93 GLU A O 1
ATOM 751 N N . GLU A 1 94 ? -2.579 -3.476 -13.877 1.00 98.12 94 GLU A N 1
ATOM 752 C CA . GLU A 1 94 ? -2.384 -4.636 -12.994 1.00 98.12 94 GLU A CA 1
ATOM 753 C C . GLU A 1 94 ? -2.441 -4.267 -11.503 1.00 98.12 94 GLU A C 1
ATOM 755 O O . GLU A 1 94 ? -3.002 -5.016 -10.689 1.00 98.12 94 GLU A O 1
ATOM 760 N N . LEU A 1 95 ? -1.900 -3.099 -11.140 1.00 98.12 95 LEU A N 1
ATOM 761 C CA . LEU A 1 95 ? -2.001 -2.565 -9.786 1.00 98.12 95 LEU A CA 1
ATOM 762 C C . LEU A 1 95 ? -3.458 -2.219 -9.435 1.00 98.12 95 LEU A C 1
ATOM 764 O O . LEU A 1 95 ? -3.908 -2.561 -8.337 1.00 98.12 95 LEU A O 1
ATOM 768 N N . CYS A 1 96 ? -4.211 -1.596 -10.347 1.00 98.06 96 CYS A N 1
ATOM 769 C CA . CYS A 1 96 ? -5.645 -1.329 -10.175 1.00 98.06 96 CYS A CA 1
ATOM 770 C C . CYS A 1 96 ? -6.435 -2.626 -9.952 1.00 98.06 96 CYS A C 1
ATOM 772 O O . CYS A 1 96 ? -7.154 -2.751 -8.958 1.00 98.06 96 CYS A O 1
ATOM 774 N N . LEU A 1 97 ? -6.216 -3.640 -10.789 1.00 98.44 97 LEU A N 1
ATOM 775 C CA . LEU A 1 97 ? -6.832 -4.958 -10.638 1.00 98.44 97 LEU A CA 1
ATOM 776 C C . LEU A 1 97 ? -6.472 -5.612 -9.298 1.00 98.44 97 LEU A C 1
ATOM 778 O O . LEU A 1 97 ? -7.286 -6.331 -8.719 1.00 98.44 97 LEU A O 1
ATOM 782 N N . SER A 1 98 ? -5.281 -5.350 -8.749 1.00 98.25 98 SER A N 1
ATOM 783 C CA . SER A 1 98 ? -4.928 -5.821 -7.408 1.00 98.25 98 SER A CA 1
ATOM 784 C C . SER A 1 98 ? -5.796 -5.199 -6.309 1.00 98.25 98 SER A C 1
ATOM 786 O O . SER A 1 98 ? -6.122 -5.896 -5.348 1.00 98.25 98 SER A O 1
ATOM 788 N N . PHE A 1 99 ? -6.197 -3.930 -6.435 1.00 98.44 99 PHE A N 1
ATOM 789 C CA . PHE A 1 99 ? -7.164 -3.318 -5.515 1.00 98.44 99 PHE A CA 1
ATOM 790 C C . PHE A 1 99 ? -8.547 -3.959 -5.635 1.00 98.44 99 PHE A C 1
ATOM 792 O O . PHE A 1 99 ? -9.215 -4.170 -4.622 1.00 98.44 99 PHE A O 1
ATOM 799 N N . GLU A 1 100 ? -8.981 -4.270 -6.855 1.00 98.19 100 GLU A N 1
ATOM 800 C CA . GLU A 1 100 ? -10.287 -4.884 -7.096 1.00 98.19 100 GLU A CA 1
ATOM 801 C C . GLU A 1 100 ? -10.364 -6.313 -6.561 1.00 98.19 100 GLU A C 1
ATOM 803 O O . GLU A 1 100 ? -11.333 -6.655 -5.878 1.00 98.19 100 GLU A O 1
ATOM 808 N N . ARG A 1 101 ? -9.323 -7.121 -6.803 1.00 97.88 101 ARG A N 1
ATOM 809 C CA . ARG A 1 101 ? -9.225 -8.500 -6.300 1.00 97.88 101 ARG A CA 1
ATOM 810 C C . ARG A 1 101 ? -9.350 -8.568 -4.780 1.00 97.88 101 ARG A C 1
ATOM 812 O O . ARG A 1 101 ? -10.088 -9.406 -4.270 1.00 97.88 101 ARG A O 1
ATOM 819 N N . ASP A 1 102 ? -8.699 -7.652 -4.069 1.00 96.44 102 ASP A N 1
ATOM 820 C CA . ASP A 1 102 ? -8.701 -7.640 -2.603 1.00 96.44 102 ASP A CA 1
ATOM 821 C C . ASP A 1 102 ? -9.856 -6.811 -2.010 1.00 96.44 102 ASP A C 1
ATOM 823 O O . ASP A 1 102 ? -9.962 -6.657 -0.793 1.00 96.44 102 ASP A O 1
ATOM 827 N N . LYS A 1 103 ? -10.764 -6.263 -2.824 1.00 96.25 103 LYS A N 1
ATOM 828 C CA . LYS A 1 103 ? -11.833 -5.368 -2.351 1.00 96.25 103 LYS A CA 1
ATOM 829 C C . LYS A 1 103 ? -12.736 -6.004 -1.288 1.00 96.25 103 LYS A C 1
ATOM 831 O O . LYS A 1 103 ? -13.163 -5.311 -0.361 1.00 96.25 103 LYS A O 1
ATOM 836 N N . SER A 1 104 ? -13.017 -7.306 -1.394 1.00 96.00 104 SER A N 1
ATOM 837 C CA . SER A 1 104 ? -13.814 -8.051 -0.404 1.00 96.00 104 SER A CA 1
ATOM 838 C C . SER A 1 104 ? -13.213 -7.948 1.000 1.00 96.00 104 SER A C 1
ATOM 840 O O . SER A 1 104 ? -13.933 -7.655 1.954 1.00 96.00 104 SER A O 1
ATOM 842 N N . TYR A 1 105 ? -11.885 -8.050 1.110 1.00 95.50 105 TYR A N 1
ATOM 843 C CA . TYR A 1 105 ? -11.160 -7.916 2.370 1.00 95.50 105 TYR A CA 1
ATOM 844 C C . TYR A 1 105 ? -11.424 -6.571 3.063 1.00 95.50 105 TYR A C 1
ATOM 846 O O . TYR A 1 105 ? -11.602 -6.526 4.288 1.00 95.50 105 TYR A O 1
ATOM 854 N N . LEU A 1 106 ? -11.437 -5.475 2.290 1.00 96.62 106 LEU A N 1
ATOM 855 C CA . LEU A 1 106 ? -11.741 -4.145 2.813 1.00 96.62 106 LEU A CA 1
ATOM 856 C C . LEU A 1 106 ? -13.200 -4.066 3.269 1.00 96.62 106 LEU A C 1
ATOM 858 O O . LEU A 1 106 ? -13.447 -3.605 4.379 1.00 96.62 106 LEU A O 1
ATOM 862 N N . ILE A 1 107 ? -14.147 -4.525 2.443 1.00 96.69 107 ILE A N 1
ATOM 863 C CA . ILE A 1 107 ? -15.590 -4.461 2.732 1.00 96.69 107 ILE A CA 1
ATOM 864 C C . ILE A 1 107 ? -15.931 -5.199 4.031 1.00 96.69 107 ILE A C 1
ATOM 866 O O . ILE A 1 107 ? -16.619 -4.641 4.888 1.00 96.69 107 ILE A O 1
ATOM 870 N N . GLU A 1 108 ? -15.420 -6.419 4.208 1.00 95.88 108 GLU A N 1
ATOM 871 C CA . GLU A 1 108 ? -15.635 -7.219 5.421 1.00 95.88 108 GLU A CA 1
ATOM 872 C C . GLU A 1 108 ? -15.213 -6.456 6.685 1.00 95.88 108 GLU A C 1
ATOM 874 O O . GLU A 1 108 ? -15.952 -6.380 7.668 1.00 95.88 108 GLU A O 1
ATOM 879 N N . ARG A 1 109 ? -14.042 -5.813 6.643 1.00 95.19 109 ARG A N 1
ATOM 880 C CA . ARG A 1 109 ? -13.476 -5.072 7.784 1.00 95.19 109 ARG A CA 1
ATOM 881 C C . ARG A 1 109 ? -14.067 -3.692 7.980 1.00 95.19 109 ARG A C 1
ATOM 883 O O . ARG A 1 109 ? -14.024 -3.175 9.100 1.00 95.19 109 ARG A O 1
ATOM 890 N N . TRP A 1 110 ? -14.585 -3.095 6.915 1.00 95.25 110 TRP A N 1
ATOM 891 C CA . TRP A 1 110 ? -15.233 -1.793 6.953 1.00 95.25 110 TRP A CA 1
ATOM 892 C C . TRP A 1 110 ? -16.513 -1.846 7.782 1.00 95.25 110 TRP A C 1
ATOM 894 O O . TRP A 1 110 ? -16.732 -0.992 8.631 1.00 95.25 110 TRP A O 1
ATOM 904 N N . ASN A 1 111 ? -17.303 -2.907 7.610 1.00 89.94 111 ASN A N 1
ATOM 905 C CA . ASN A 1 111 ? -18.573 -3.088 8.315 1.00 89.94 111 ASN A CA 1
ATOM 906 C C . ASN A 1 111 ? -18.422 -3.655 9.740 1.00 89.94 111 ASN A C 1
ATOM 908 O O . ASN A 1 111 ? -19.424 -3.859 10.417 1.00 89.94 111 ASN A O 1
ATOM 912 N N . GLY A 1 112 ? -17.192 -3.908 10.203 1.00 73.69 112 GLY A N 1
ATOM 913 C CA . GLY A 1 112 ? -16.930 -4.460 11.536 1.00 73.69 112 GLY A CA 1
ATOM 914 C C . GLY A 1 112 ? -17.100 -5.979 11.654 1.00 73.69 112 GLY A C 1
ATOM 915 O O . GLY A 1 112 ? -17.118 -6.484 12.770 1.00 73.69 112 GLY A O 1
ATOM 916 N N . ASN A 1 113 ? -17.181 -6.715 10.539 1.00 58.44 113 ASN A N 1
ATOM 917 C CA . ASN A 1 113 ? -17.298 -8.180 10.533 1.00 58.44 113 ASN A CA 1
ATOM 918 C C . ASN A 1 113 ? -15.926 -8.882 10.620 1.00 58.44 113 ASN A C 1
ATOM 920 O O . ASN A 1 113 ? -15.674 -9.835 9.885 1.00 58.44 113 ASN A O 1
ATOM 924 N N . ALA A 1 114 ? -15.020 -8.394 11.471 1.00 52.97 114 ALA A N 1
ATOM 925 C CA . ALA A 1 114 ? -13.660 -8.925 11.602 1.00 52.97 114 ALA A CA 1
ATOM 926 C C . ALA A 1 114 ? -13.293 -9.224 13.052 1.00 52.97 114 ALA A C 1
ATOM 928 O O . ALA A 1 114 ? -13.544 -8.339 13.901 1.00 52.97 114 ALA A O 1
#

Sequence (114 aa):
MGVKELAPLYRSFLPEDVLSFLNDLAVRPRGAFAYPDTAWVRTIFHFALACHRKIMSREHIIKSLTPLYLGKVASFVIETWDSTADEVEGRLEELCLSFERDKSYLIERWNGNA

pLDDT: mean 93.49, std 7.61, range [52.97, 98.44]

Secondary structure (DSSP, 8-state):
-TTTTTHHHHTTTS-HHHHHHHHHHHT--GGG----HHHHHHHHHHHHHHHHTTSS-HHHHHHHHHHHHHHHHHHHHHHTTT--HHHHHHHHHHHHHHHHHTHHHHHHHHTT--